Protein AF-A0A3B0PHN0-F1 (afdb_monomer_lite)

Structure (mmCIF, N/CA/C/O backbone):
data_AF-A0A3B0PHN0-F1
#
_entry.id   AF-A0A3B0PHN0-F1
#
loop_
_atom_site.group_PDB
_atom_site.id
_atom_site.type_symbol
_atom_site.label_atom_id
_atom_site.label_alt_id
_atom_site.label_comp_id
_atom_site.label_asym_id
_atom_site.label_entity_id
_atom_site.label_seq_id
_atom_site.pdbx_PDB_ins_code
_atom_site.Cartn_x
_atom_site.Cartn_y
_atom_site.Cartn_z
_atom_site.occupancy
_atom_site.B_iso_or_equiv
_atom_site.auth_seq_id
_atom_site.auth_comp_id
_atom_site.auth_asym_id
_atom_site.auth_atom_id
_atom_site.pdbx_PDB_model_num
ATOM 1 N N . MET A 1 1 ? -5.280 -0.465 15.671 1.00 88.94 1 MET A N 1
ATOM 2 C CA . MET A 1 1 ? -6.605 0.053 15.258 1.00 88.94 1 MET A CA 1
ATOM 3 C C . MET A 1 1 ? -7.749 -0.735 15.886 1.00 88.94 1 MET A C 1
ATOM 5 O O . MET A 1 1 ? -8.561 -0.110 16.546 1.00 88.94 1 MET A O 1
ATOM 9 N N . ILE A 1 2 ? -7.799 -2.070 15.767 1.00 96.56 2 ILE A N 1
ATOM 10 C CA . ILE A 1 2 ? -8.891 -2.869 16.361 1.00 96.56 2 ILE A CA 1
ATOM 11 C C . ILE A 1 2 ? -8.980 -2.747 17.891 1.00 96.56 2 ILE A C 1
ATOM 13 O O . ILE A 1 2 ? -10.017 -2.341 18.398 1.00 96.56 2 ILE A O 1
ATOM 17 N N . PHE A 1 3 ? -7.883 -3.000 18.615 1.00 96.88 3 PHE A N 1
ATOM 18 C CA . PHE A 1 3 ? -7.879 -2.968 20.083 1.00 96.88 3 PHE A CA 1
ATOM 19 C C . PHE A 1 3 ? -8.207 -1.582 20.642 1.00 96.88 3 PHE A C 1
ATOM 21 O O . PHE A 1 3 ? -9.056 -1.457 21.511 1.00 96.88 3 PHE A O 1
ATOM 28 N N . LEU A 1 4 ? -7.604 -0.536 20.071 1.00 97.81 4 LEU A N 1
ATOM 29 C CA . LEU A 1 4 ? -7.843 0.847 20.488 1.00 97.81 4 LEU A CA 1
ATOM 30 C C . LEU A 1 4 ? -9.301 1.287 20.273 1.00 97.81 4 LEU A C 1
ATOM 32 O O . LEU A 1 4 ? -9.865 1.997 21.095 1.00 97.81 4 LEU A O 1
ATOM 36 N N . SER A 1 5 ? -9.913 0.860 19.164 1.00 98.06 5 SER A N 1
ATOM 37 C CA . SER A 1 5 ? -11.317 1.158 18.869 1.00 98.06 5 SER A CA 1
ATOM 38 C C . SER A 1 5 ? -12.248 0.461 19.853 1.00 98.06 5 SER A C 1
ATOM 40 O O . SER A 1 5 ? -13.178 1.084 20.354 1.00 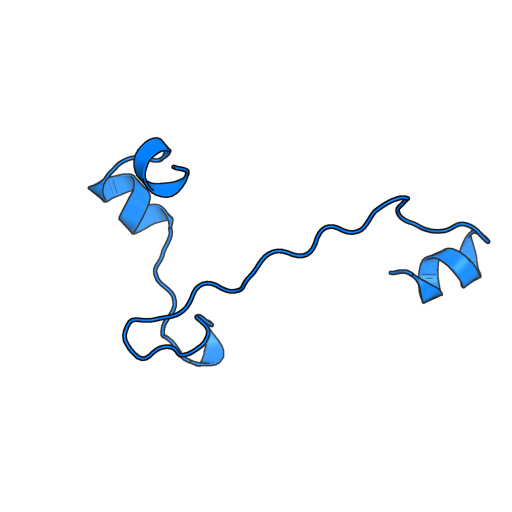98.06 5 SER A O 1
ATOM 42 N N . LEU A 1 6 ? -11.991 -0.813 20.160 1.00 98.00 6 LEU A N 1
ATOM 43 C CA . LEU A 1 6 ? -12.788 -1.550 21.138 1.00 98.00 6 LEU A CA 1
ATOM 44 C C . LEU A 1 6 ? -12.687 -0.916 22.528 1.00 98.00 6 LEU A C 1
ATOM 46 O O . LEU A 1 6 ? -13.722 -0.703 23.143 1.00 98.00 6 LEU A O 1
ATOM 50 N N . GLU A 1 7 ? -11.484 -0.524 22.953 1.00 98.06 7 GLU A N 1
ATOM 51 C CA . GLU A 1 7 ? -11.256 0.117 24.254 1.00 98.06 7 GLU A CA 1
ATOM 52 C C . GLU A 1 7 ? -12.036 1.430 24.416 1.00 98.06 7 GLU A C 1
ATOM 54 O O . GLU A 1 7 ? -12.705 1.641 25.422 1.00 98.06 7 GLU A O 1
ATOM 59 N N . PHE A 1 8 ? -11.990 2.318 23.419 1.00 98.38 8 PHE A N 1
ATOM 60 C CA . PHE A 1 8 ? -12.574 3.657 23.568 1.00 98.38 8 PHE A CA 1
ATOM 61 C C . PHE A 1 8 ? -14.004 3.803 23.057 1.00 98.38 8 PHE A C 1
ATOM 63 O O . PHE A 1 8 ? -14.686 4.756 23.425 1.00 98.38 8 PHE A O 1
ATOM 70 N N . THR A 1 9 ? -14.462 2.910 22.180 1.00 97.56 9 THR A N 1
ATOM 71 C CA . THR A 1 9 ? -15.760 3.070 21.501 1.00 97.56 9 THR A CA 1
ATOM 72 C C . THR A 1 9 ? -16.677 1.864 21.651 1.00 97.56 9 THR A C 1
ATOM 74 O O . THR A 1 9 ? -17.847 1.960 21.284 1.00 97.56 9 THR A O 1
ATOM 77 N N . ASN A 1 10 ? -16.176 0.727 22.157 1.00 97.38 10 ASN A N 1
ATOM 78 C CA . ASN A 1 10 ? -16.871 -0.567 22.150 1.00 97.38 10 ASN A CA 1
ATOM 79 C C . ASN A 1 10 ? -17.393 -0.985 20.762 1.00 97.38 10 ASN A C 1
ATOM 81 O O . ASN A 1 10 ? -18.314 -1.792 20.638 1.00 97.38 10 ASN A O 1
ATOM 85 N N . GLN A 1 11 ? -16.807 -0.440 19.696 1.00 97.69 11 GLN A N 1
ATOM 86 C CA . GLN A 1 11 ? -17.204 -0.704 18.322 1.00 97.69 11 GLN A CA 1
ATOM 87 C C . GLN A 1 11 ? -15.989 -1.105 17.493 1.00 97.69 11 GLN A C 1
ATOM 89 O O . GLN A 1 11 ? -14.867 -0.626 17.692 1.00 97.69 11 GLN A O 1
ATOM 94 N N . ARG A 1 12 ? -16.216 -2.009 16.534 1.00 96.56 12 ARG A N 1
ATOM 95 C CA . ARG A 1 12 ? -15.203 -2.347 15.531 1.00 96.56 12 ARG A CA 1
ATOM 96 C C . ARG A 1 12 ? -14.966 -1.131 14.616 1.00 96.56 12 ARG A C 1
ATOM 98 O O . ARG A 1 12 ? -15.941 -0.516 14.192 1.00 96.56 12 ARG A O 1
ATOM 105 N N . PRO A 1 13 ? -13.712 -0.820 14.247 1.00 97.44 13 PRO A N 1
ATOM 106 C CA . PRO A 1 13 ? -13.396 0.363 13.446 1.00 97.44 13 PRO A CA 1
ATOM 107 C C . PRO A 1 13 ? -13.761 0.202 11.964 1.00 97.44 13 PRO A C 1
ATOM 109 O O . PRO A 1 13 ? -13.962 1.187 11.263 1.00 97.44 13 PRO A O 1
ATOM 112 N N . PHE A 1 14 ? -13.842 -1.039 11.475 1.00 97.25 14 PHE A N 1
ATOM 113 C CA . PHE A 1 14 ? -14.190 -1.365 10.093 1.00 97.25 14 PHE A CA 1
ATOM 114 C C . PHE A 1 14 ? -15.106 -2.589 10.078 1.00 97.25 14 PHE A C 1
ATOM 116 O O . PHE A 1 14 ? -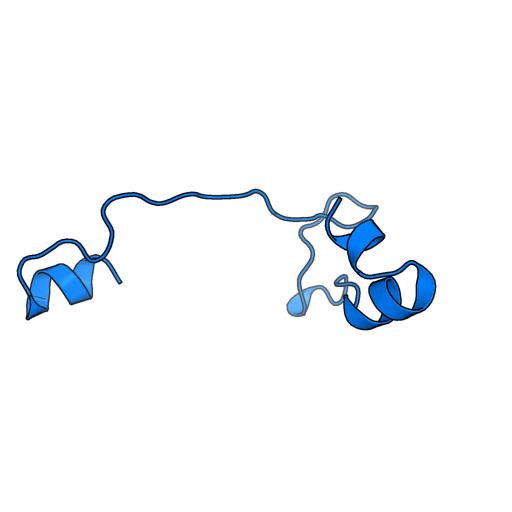14.992 -3.467 10.938 1.00 97.25 14 PHE A O 1
ATOM 123 N N . LYS A 1 15 ? -16.011 -2.660 9.097 1.00 96.62 15 LYS A N 1
ATOM 124 C CA . LYS A 1 15 ? -16.855 -3.843 8.867 1.00 96.62 15 LYS A CA 1
ATOM 125 C C . LYS A 1 15 ? -16.082 -4.961 8.167 1.00 96.62 15 LYS A C 1
ATOM 127 O O . LYS A 1 15 ? -16.263 -6.125 8.504 1.00 96.62 15 LYS A O 1
ATOM 132 N N . GLU A 1 16 ? -15.233 -4.587 7.218 1.00 97.38 16 GLU A N 1
ATOM 133 C CA . GLU A 1 16 ? -14.498 -5.489 6.337 1.00 97.38 16 GLU A CA 1
ATOM 134 C C . GLU A 1 16 ? -13.041 -5.036 6.251 1.00 97.38 16 GLU A C 1
ATOM 136 O O . GLU A 1 16 ? -12.742 -3.842 6.323 1.00 97.38 16 GLU A O 1
ATOM 141 N N . VAL A 1 17 ? -12.135 -6.003 6.118 1.00 97.00 17 VAL A N 1
ATOM 142 C CA . VAL A 1 17 ? -10.704 -5.764 5.923 1.00 97.00 17 VAL A CA 1
ATOM 143 C C . VAL A 1 17 ? -10.289 -6.495 4.659 1.00 97.00 17 VAL A C 1
ATOM 145 O O . VAL A 1 17 ? -10.357 -7.721 4.598 1.00 97.00 17 VAL A O 1
ATOM 148 N N . PHE A 1 18 ? -9.853 -5.737 3.659 1.00 97.50 18 PHE A N 1
ATOM 149 C CA . PHE A 1 18 ? -9.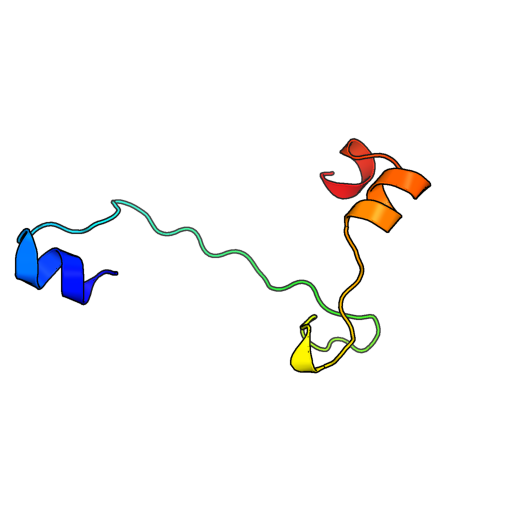316 -6.281 2.420 1.00 97.50 18 PHE A CA 1
ATOM 150 C C . PHE A 1 18 ? -7.788 -6.220 2.451 1.00 97.50 18 PHE A C 1
ATOM 152 O O . PHE A 1 18 ? -7.207 -5.154 2.653 1.00 97.50 18 PHE A O 1
ATOM 159 N N . MET A 1 19 ? -7.140 -7.369 2.267 1.00 97.56 19 MET A N 1
ATOM 160 C CA . MET A 1 19 ? -5.683 -7.481 2.225 1.00 97.56 19 MET A CA 1
ATOM 161 C C . MET A 1 19 ? -5.241 -7.788 0.798 1.00 97.56 19 MET A C 1
ATOM 163 O O . MET A 1 19 ? -5.666 -8.787 0.223 1.00 97.56 19 MET A O 1
ATOM 167 N N . HIS A 1 20 ? -4.365 -6.952 0.245 1.00 97.00 20 HIS A N 1
ATOM 168 C CA . HIS A 1 20 ? -3.734 -7.195 -1.049 1.00 97.00 20 HIS A CA 1
ATOM 169 C C . HIS A 1 20 ? -2.301 -7.718 -0.880 1.00 97.00 20 HIS A C 1
ATOM 171 O O . HIS A 1 20 ? -1.682 -7.592 0.180 1.00 97.00 20 HIS A O 1
ATOM 177 N N . GLY A 1 21 ? -1.766 -8.310 -1.949 1.00 96.50 21 GLY A N 1
ATOM 178 C CA . GLY A 1 21 ? -0.398 -8.815 -1.984 1.00 96.50 21 GLY A CA 1
ATOM 179 C C . GLY A 1 21 ? 0.659 -7.711 -1.934 1.00 96.50 21 GLY A C 1
ATOM 180 O O . GLY A 1 21 ? 0.379 -6.523 -2.103 1.00 96.50 21 GLY A O 1
ATOM 181 N N . LEU A 1 22 ? 1.905 -8.127 -1.725 1.00 96.62 22 LEU A N 1
ATOM 182 C CA . LEU A 1 22 ? 3.070 -7.255 -1.814 1.00 96.62 22 LEU A CA 1
ATOM 183 C C . LEU A 1 22 ? 3.675 -7.351 -3.209 1.00 96.62 22 LEU A C 1
ATOM 185 O O . LEU A 1 22 ? 3.871 -8.455 -3.719 1.00 96.62 22 LEU A O 1
ATOM 189 N N . ILE A 1 23 ? 4.032 -6.205 -3.779 1.00 95.12 23 ILE A N 1
ATOM 190 C CA . ILE A 1 23 ? 4.789 -6.169 -5.027 1.00 95.12 23 ILE A CA 1
ATOM 191 C C . ILE A 1 23 ? 6.237 -6.593 -4.728 1.00 95.12 23 ILE A C 1
ATOM 193 O O . ILE A 1 23 ? 6.796 -6.274 -3.668 1.00 95.12 23 ILE A O 1
ATOM 197 N N . ARG A 1 24 ? 6.823 -7.371 -5.636 1.00 96.50 24 ARG A N 1
ATOM 198 C CA . ARG A 1 24 ? 8.158 -7.957 -5.497 1.00 96.50 24 ARG A CA 1
ATOM 199 C C . ARG A 1 24 ? 9.098 -7.419 -6.564 1.00 96.50 24 ARG A C 1
ATOM 201 O O . ARG A 1 24 ? 8.647 -7.050 -7.644 1.00 96.50 24 ARG A O 1
ATOM 208 N N . ASP A 1 25 ? 10.384 -7.381 -6.245 1.00 95.94 25 ASP A N 1
ATOM 209 C CA . ASP A 1 25 ? 11.423 -7.083 -7.224 1.00 95.94 25 ASP A CA 1
ATOM 210 C C . ASP A 1 25 ? 11.670 -8.275 -8.169 1.00 95.94 25 ASP A C 1
ATOM 212 O O . ASP A 1 25 ? 11.075 -9.349 -8.033 1.00 95.94 25 ASP A O 1
ATOM 216 N N . LYS A 1 26 ? 12.575 -8.079 -9.131 1.00 95.38 26 LYS A N 1
ATOM 217 C CA . LYS A 1 26 ? 12.975 -9.095 -10.118 1.00 95.38 26 LYS A CA 1
ATOM 218 C C . LYS A 1 26 ? 13.551 -10.382 -9.504 1.00 95.38 26 LYS A C 1
ATOM 220 O O . LYS A 1 26 ? 13.523 -11.417 -10.159 1.00 95.38 26 LYS A O 1
ATOM 225 N N . ASP A 1 27 ? 14.047 -10.317 -8.267 1.00 95.75 27 ASP A N 1
ATOM 226 C CA . ASP A 1 27 ? 14.637 -11.441 -7.532 1.00 95.75 27 ASP A CA 1
ATOM 227 C C . ASP A 1 27 ? 13.614 -12.080 -6.567 1.00 95.75 27 ASP A C 1
ATOM 229 O O . ASP A 1 27 ? 13.947 -12.949 -5.758 1.00 95.75 27 ASP A O 1
ATOM 233 N N . GLY A 1 28 ? 12.348 -11.646 -6.625 1.00 95.75 28 GLY A N 1
ATOM 234 C CA . GLY A 1 28 ? 11.244 -12.173 -5.830 1.00 95.75 28 GLY A CA 1
ATOM 235 C C . GLY A 1 28 ? 11.201 -11.670 -4.385 1.00 95.75 28 GLY A C 1
ATOM 236 O O . GLY A 1 28 ? 10.385 -12.169 -3.597 1.00 95.75 28 GLY A O 1
ATOM 237 N N . ARG A 1 29 ? 12.033 -10.691 -4.014 1.00 96.81 29 ARG A N 1
ATOM 238 C CA . ARG A 1 29 ? 12.038 -10.089 -2.675 1.00 96.81 29 ARG A CA 1
ATOM 239 C C . ARG A 1 29 ? 10.934 -9.047 -2.586 1.00 96.81 29 ARG A C 1
ATOM 241 O O . ARG A 1 29 ? 10.609 -8.378 -3.561 1.00 96.81 29 ARG A O 1
ATOM 248 N N . LYS A 1 30 ? 10.350 -8.883 -1.398 1.00 96.94 30 LYS A N 1
ATOM 249 C CA . LYS A 1 30 ? 9.400 -7.794 -1.135 1.00 96.94 30 LYS A CA 1
ATOM 250 C C . LYS A 1 30 ? 10.057 -6.458 -1.499 1.00 96.94 30 LYS A C 1
ATOM 252 O O . LYS A 1 30 ? 11.158 -6.190 -1.022 1.00 96.94 30 LYS A O 1
ATOM 257 N N . MET A 1 31 ? 9.362 -5.608 -2.250 1.00 96.81 31 MET A N 1
ATOM 258 C CA . MET A 1 31 ? 9.805 -4.226 -2.411 1.00 96.81 31 MET A CA 1
ATOM 259 C C . MET A 1 31 ? 9.661 -3.455 -1.092 1.00 96.81 31 MET A C 1
ATOM 261 O O . MET A 1 31 ? 8.587 -3.417 -0.482 1.00 96.81 31 MET A O 1
ATOM 265 N N . SER A 1 32 ? 10.747 -2.840 -0.630 1.00 96.38 32 SER A N 1
ATOM 266 C CA . SER A 1 32 ? 10.767 -1.968 0.540 1.00 96.38 32 SER A CA 1
ATOM 267 C C . SER A 1 32 ? 11.874 -0.919 0.449 1.00 96.38 32 SER A C 1
ATOM 269 O O . SER A 1 32 ? 12.927 -1.126 -0.149 1.00 96.38 32 SER A O 1
ATOM 271 N N . LYS A 1 33 ? 11.665 0.211 1.133 1.00 93.38 33 LYS A N 1
ATOM 272 C CA . LYS A 1 33 ? 12.700 1.246 1.284 1.00 93.38 33 LYS A CA 1
ATOM 273 C C . LY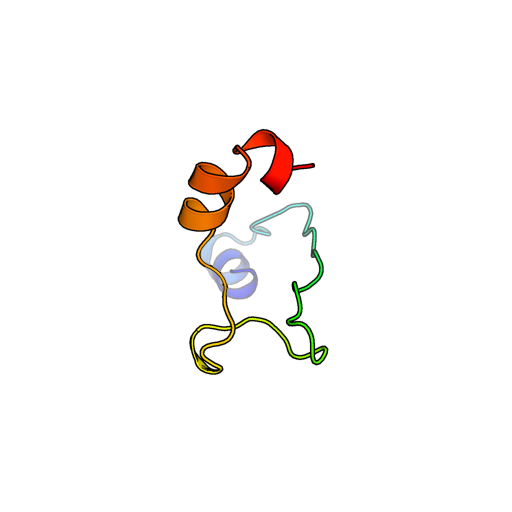S A 1 33 ? 13.941 0.713 2.006 1.00 93.38 33 LYS A C 1
ATOM 275 O O . LYS A 1 33 ? 15.054 1.050 1.637 1.00 93.38 33 LYS A O 1
ATOM 280 N N . SER A 1 34 ? 13.752 -0.156 3.002 1.00 96.38 34 SER A N 1
ATOM 281 C CA . SER A 1 34 ? 14.853 -0.750 3.773 1.00 96.38 34 SER A CA 1
ATOM 282 C C . SER A 1 34 ? 15.765 -1.656 2.944 1.00 96.38 34 SER A C 1
ATOM 284 O O . SER A 1 34 ? 16.949 -1.743 3.239 1.00 96.38 34 SER A O 1
ATOM 286 N N . LEU A 1 35 ? 15.225 -2.325 1.920 1.00 95.88 35 LEU A N 1
ATOM 287 C CA . LEU A 1 35 ? 15.995 -3.141 0.978 1.00 95.88 35 LEU A CA 1
ATOM 288 C C . LEU A 1 35 ? 16.491 -2.332 -0.225 1.00 95.88 35 LEU A C 1
ATOM 290 O O . LEU A 1 35 ? 17.165 -2.889 -1.086 1.00 95.88 35 LEU A O 1
ATOM 294 N N . ASN A 1 36 ? 16.151 -1.040 -0.283 1.00 95.38 36 A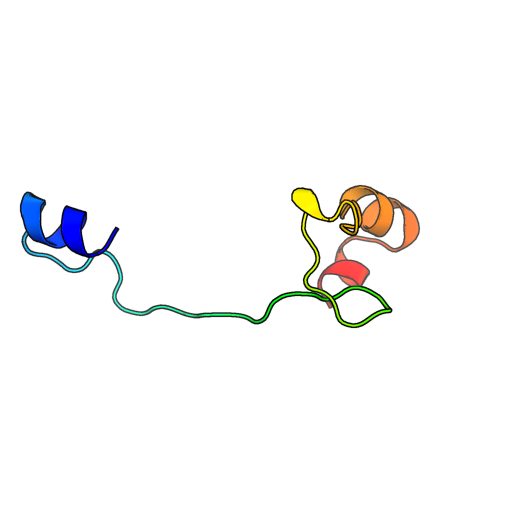SN A N 1
ATOM 295 C CA . ASN A 1 36 ? 16.471 -0.129 -1.375 1.00 95.38 36 ASN A CA 1
ATOM 296 C C . ASN A 1 36 ? 16.149 -0.709 -2.768 1.00 95.38 36 ASN A C 1
ATOM 298 O O . ASN A 1 36 ? 16.896 -0.519 -3.722 1.00 95.38 36 ASN A O 1
ATOM 302 N N . ASN A 1 37 ? 15.048 -1.461 -2.864 1.00 96.50 37 ASN A N 1
ATOM 303 C CA . ASN A 1 37 ? 14.602 -2.149 -4.080 1.00 96.50 37 ASN A CA 1
ATOM 304 C C . ASN A 1 37 ? 13.212 -1.680 -4.545 1.00 96.50 37 ASN A C 1
ATOM 306 O O . ASN A 1 37 ? 12.577 -2.343 -5.361 1.00 96.50 37 ASN A O 1
ATOM 310 N N . GLY A 1 38 ? 12.713 -0.570 -3.992 1.00 94.44 38 GLY A N 1
ATOM 311 C CA . GLY A 1 38 ? 11.480 0.067 -4.446 1.00 94.44 38 GLY A CA 1
ATOM 312 C C . GLY A 1 38 ? 11.711 0.900 -5.706 1.00 94.44 38 GLY A C 1
ATOM 313 O O . GLY A 1 38 ? 12.775 1.488 -5.870 1.00 94.44 38 GLY A O 1
ATOM 314 N N . ILE A 1 39 ? 10.697 0.964 -6.565 1.00 93.50 39 ILE A N 1
ATOM 315 C CA . ILE A 1 39 ? 10.655 1.842 -7.741 1.00 93.50 39 ILE A CA 1
ATOM 316 C C . ILE A 1 39 ? 9.790 3.057 -7.396 1.00 93.50 39 ILE A C 1
ATOM 318 O O . ILE A 1 39 ? 8.761 2.899 -6.730 1.00 93.50 39 ILE A O 1
ATOM 322 N N . ASP A 1 40 ? 10.193 4.252 -7.834 1.00 94.75 40 ASP A N 1
ATOM 323 C CA . ASP A 1 40 ? 9.371 5.450 -7.669 1.00 94.75 40 ASP A CA 1
ATOM 324 C C . ASP A 1 40 ? 8.167 5.393 -8.631 1.00 94.75 40 ASP A C 1
ATOM 326 O O . ASP A 1 40 ? 8.354 5.341 -9.850 1.00 94.75 40 ASP A O 1
ATOM 330 N N . PRO A 1 41 ? 6.918 5.387 -8.128 1.00 95.69 41 PRO A N 1
ATOM 331 C CA . PRO A 1 41 ? 5.746 5.387 -8.994 1.00 95.69 41 PRO A CA 1
ATOM 332 C C . PRO A 1 41 ? 5.675 6.619 -9.905 1.00 95.69 41 PRO A C 1
ATOM 334 O O . PRO A 1 41 ? 5.119 6.507 -10.993 1.00 95.69 41 PRO A O 1
ATOM 337 N N . ILE A 1 42 ? 6.230 7.768 -9.507 1.00 97.56 42 ILE A N 1
ATOM 338 C CA . ILE A 1 42 ? 6.211 8.986 -10.326 1.00 97.56 42 ILE A CA 1
ATOM 339 C C . ILE A 1 42 ? 7.060 8.803 -11.583 1.00 97.56 42 ILE A C 1
ATOM 341 O O . ILE A 1 42 ? 6.584 9.111 -12.671 1.00 97.56 42 ILE A O 1
ATOM 345 N N . GLU A 1 43 ? 8.238 8.185 -11.473 1.00 96.94 43 GLU A N 1
ATOM 346 C CA . GLU A 1 43 ? 9.080 7.869 -12.637 1.00 96.94 43 GLU A CA 1
ATOM 347 C C . GLU A 1 43 ? 8.360 6.932 -13.625 1.00 96.94 43 GLU A C 1
ATOM 349 O O . GLU A 1 43 ? 8.470 7.079 -14.844 1.00 96.94 43 GLU A O 1
ATOM 354 N N . VAL A 1 44 ? 7.580 5.969 -13.115 1.00 96.31 44 VAL A N 1
ATOM 355 C CA . VAL A 1 44 ? 6.786 5.055 -13.955 1.00 96.31 44 VAL A CA 1
ATOM 356 C C . VAL A 1 44 ? 5.651 5.805 -14.655 1.00 96.31 44 VAL A C 1
ATOM 358 O O . VAL A 1 44 ? 5.410 5.578 -15.841 1.00 96.31 44 VAL A O 1
ATOM 361 N N . VAL A 1 45 ? 4.980 6.720 -13.951 1.00 98.25 45 VAL A N 1
ATOM 362 C CA . VAL A 1 45 ? 3.916 7.566 -14.515 1.00 98.25 45 VAL A CA 1
ATOM 363 C C . VAL A 1 45 ? 4.462 8.507 -15.583 1.00 98.25 45 VAL A C 1
ATOM 365 O O . VAL A 1 45 ? 3.853 8.627 -16.640 1.00 98.25 45 VAL A O 1
ATOM 368 N N . GLU A 1 46 ? 5.606 9.147 -15.353 1.00 98.25 46 GLU A N 1
ATOM 369 C CA . GLU A 1 46 ? 6.242 10.028 -16.339 1.00 98.25 46 GLU A CA 1
ATOM 370 C C . GLU A 1 46 ? 6.646 9.266 -17.604 1.00 98.25 46 GLU A C 1
ATOM 372 O O . GLU A 1 46 ? 6.523 9.785 -18.714 1.00 98.25 46 GLU A O 1
ATOM 377 N N . LYS A 1 47 ? 7.089 8.013 -17.450 1.00 98.06 47 LYS A N 1
ATOM 378 C CA . LYS A 1 47 ? 7.552 7.190 -18.568 1.00 98.06 47 LYS A CA 1
ATOM 379 C C . LYS A 1 47 ? 6.426 6.513 -19.351 1.00 98.06 47 LYS A C 1
ATOM 381 O O . LYS A 1 47 ? 6.550 6.358 -20.564 1.00 98.06 47 LYS A O 1
ATOM 386 N N . TYR A 1 48 ? 5.365 6.069 -18.677 1.00 97.69 48 TYR A N 1
ATOM 387 C CA . TYR A 1 48 ? 4.343 5.202 -19.280 1.00 97.69 48 TYR A CA 1
ATOM 388 C C . TYR A 1 48 ? 2.895 5.674 -19.068 1.00 97.69 48 TYR A C 1
ATOM 390 O O . TYR A 1 48 ? 1.985 5.130 -19.689 1.00 97.69 48 TYR A O 1
ATOM 398 N N . GLY A 1 49 ? 2.661 6.690 -18.236 1.00 97.81 49 GLY A N 1
ATOM 399 C CA . GLY A 1 49 ? 1.334 7.204 -17.889 1.00 97.81 49 GLY A CA 1
ATOM 400 C C . GLY A 1 49 ? 0.727 6.549 -16.643 1.00 97.81 49 GLY A C 1
ATOM 401 O O . GLY A 1 49 ? 1.051 5.422 -16.268 1.00 97.81 49 GLY A O 1
ATOM 402 N N . SER A 1 50 ? -0.196 7.259 -15.986 1.00 98.06 50 SER A N 1
ATOM 403 C CA . SER A 1 50 ? -0.881 6.774 -14.777 1.00 98.06 50 SER A CA 1
ATOM 404 C C . SER A 1 50 ? -1.779 5.576 -15.030 1.00 98.06 50 SER A C 1
ATOM 406 O O . SER A 1 50 ? -1.924 4.729 -14.151 1.00 98.06 50 SER A O 1
ATOM 408 N N . ASP A 1 51 ? -2.376 5.509 -16.217 1.00 98.12 51 ASP A N 1
ATOM 409 C CA . ASP A 1 51 ? -3.277 4.419 -16.573 1.00 98.12 51 ASP A CA 1
ATOM 410 C C . ASP A 1 51 ? -2.492 3.121 -16.754 1.00 98.12 51 ASP A C 1
ATOM 412 O O . ASP A 1 51 ? -2.916 2.085 -16.256 1.00 98.12 51 ASP A O 1
ATOM 416 N N . ALA A 1 52 ? -1.290 3.194 -17.334 1.00 97.44 52 ALA A N 1
ATOM 417 C CA . ALA A 1 52 ? -0.396 2.047 -17.456 1.00 97.44 52 ALA A CA 1
ATOM 418 C C . ALA A 1 52 ? 0.101 1.519 -16.097 1.00 97.44 52 ALA A C 1
ATOM 420 O O . ALA A 1 52 ? 0.336 0.325 -15.967 1.00 97.44 52 ALA A O 1
ATOM 421 N N . LEU A 1 53 ? 0.263 2.381 -15.083 1.00 96.62 53 LEU A N 1
ATOM 422 C CA . LEU A 1 53 ? 0.639 1.951 -13.727 1.00 96.62 53 LEU A CA 1
ATOM 423 C C . LEU A 1 53 ? -0.538 1.328 -12.953 1.00 96.62 53 LEU A C 1
ATOM 425 O O . LEU A 1 53 ? -0.323 0.516 -12.055 1.00 96.62 53 LEU A O 1
ATOM 429 N N . ARG A 1 54 ? -1.772 1.759 -13.236 1.00 95.69 54 ARG A N 1
ATOM 430 C CA . ARG A 1 54 ? -2.981 1.322 -12.517 1.00 95.69 54 ARG A CA 1
ATOM 431 C C . ARG A 1 54 ? -3.614 0.056 -13.093 1.00 95.69 54 ARG A C 1
ATOM 433 O O . ARG A 1 54 ? -4.344 -0.600 -12.351 1.00 95.69 54 ARG A O 1
ATOM 440 N N . TRP A 1 55 ? -3.403 -0.209 -14.382 1.00 90.00 55 TRP A N 1
ATOM 441 C CA . TRP A 1 55 ? -3.948 -1.359 -15.105 1.00 90.00 55 TRP A CA 1
ATOM 442 C C . TRP A 1 55 ? -3.160 -2.640 -14.823 1.00 90.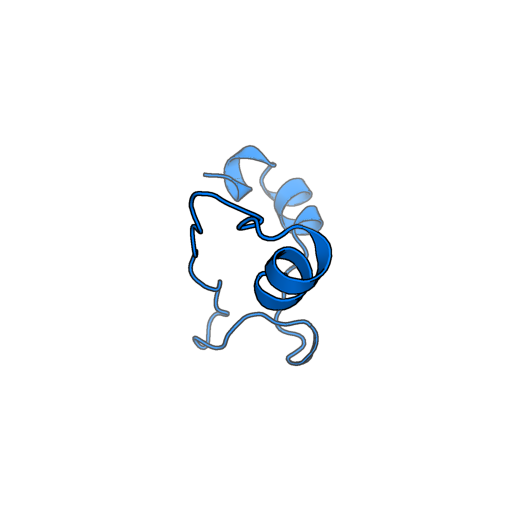00 55 TRP A C 1
ATOM 444 O O . TRP A 1 55 ? -3.812 -3.662 -14.513 1.00 90.00 55 TRP A O 1
#

pLDDT: mean 96.49, std 1.77, range [88.94, 98.38]

Secondary structure (DSSP, 8-state):
-HHHHHHHHSS-S-S----PPPPB-TTSPBP-TTTT-PPPHHHHHHHH-HHHHH-

Organism: Mycoplasmopsis synoviae (NCBI:txid2109)

Foldseek 3Di:
DQVVCCVPPVDGPDPDDDDDDFDAAPVRHGDDVVVVRDDDVVVVCVVPNPVVVVD

Sequence (55 aa):
MIFLSLEFTNQRPFKEVFMHGLIRDKDGRKMSKSLNNGIDPIEVVEKYGSDALRW

InterPro domains:
  IPR002300 Aminoacyl-tRNA synthetase, class Ia [PF00133] (1-55)
  IPR002303 Valine-tRNA ligase [PTHR11946] (1-52)
  IPR014729 Rossmann-like alpha/beta/alpha sandwich fold [G3DSA:3.40.50.620] (1-55)

Radius of gyration: 17.5 Å; chains: 1; bounding box: 34×22×44 Å